Protein AF-A0A1S1QRB3-F1 (afdb_monomer)

Foldseek 3Di:
DVVVLVVCCVPDPPVVVSVCVVCVLVVQCVVCVVCCVPCVVSNVVSVVVVVCVVVLCVQLPVVQQDPFDDDLLGNGAAADDDPVCVVNLQSSRVSQCSVCVVDHSVCSNVVCVVCVVVSVVVPHDHHYDD

Radius of gyration: 19.64 Å; Cα contacts (8 Å, |Δi|>4): 126; chains: 1; bounding box: 37×42×54 Å

Structure (mmCIF, N/CA/C/O backbone):
data_AF-A0A1S1QRB3-F1
#
_entry.id   AF-A0A1S1QRB3-F1
#
loop_
_atom_site.group_PDB
_atom_site.id
_atom_site.type_symbol
_atom_site.label_atom_id
_atom_site.label_alt_id
_atom_site.label_comp_id
_atom_site.label_asym_id
_atom_site.label_entity_id
_atom_site.label_seq_id
_atom_site.pdbx_PDB_ins_code
_atom_site.Cartn_x
_atom_site.Cartn_y
_atom_site.Cartn_z
_atom_site.occupancy
_atom_site.B_iso_or_equiv
_atom_site.auth_seq_id
_atom_site.auth_comp_id
_atom_site.auth_asym_id
_atom_site.auth_atom_id
_atom_site.pdbx_PDB_model_num
ATOM 1 N N . MET A 1 1 ? 10.453 -10.399 3.957 1.00 64.81 1 MET A N 1
ATOM 2 C CA . MET A 1 1 ? 10.239 -10.728 2.530 1.00 64.81 1 MET A CA 1
ATOM 3 C C . MET A 1 1 ? 11.391 -11.522 1.895 1.00 64.81 1 MET A C 1
ATOM 5 O O . MET A 1 1 ? 11.115 -12.640 1.476 1.00 64.81 1 MET A O 1
ATOM 9 N N . PRO A 1 2 ? 12.672 -11.086 1.892 1.00 81.12 2 PRO A N 1
ATOM 10 C CA . PRO A 1 2 ? 13.738 -11.791 1.151 1.00 81.12 2 PRO A CA 1
ATOM 11 C C . PRO A 1 2 ? 13.991 -13.229 1.628 1.00 81.12 2 PRO A C 1
ATOM 13 O O . PRO A 1 2 ? 14.196 -14.133 0.827 1.00 81.12 2 PRO A O 1
ATOM 16 N N . ARG A 1 3 ? 13.903 -13.462 2.946 1.00 86.75 3 ARG A N 1
ATOM 17 C CA . ARG A 1 3 ? 14.053 -14.800 3.546 1.00 86.75 3 ARG A CA 1
ATOM 18 C C . ARG A 1 3 ? 12.962 -15.775 3.100 1.00 86.75 3 ARG A C 1
ATOM 20 O O . ARG A 1 3 ? 13.252 -16.947 2.902 1.00 86.75 3 ARG A O 1
ATOM 27 N N . LEU A 1 4 ? 11.732 -15.285 2.943 1.00 87.69 4 LEU A N 1
ATOM 28 C CA . LEU A 1 4 ? 10.570 -16.088 2.557 1.00 87.69 4 LEU A CA 1
ATOM 29 C C . LEU A 1 4 ? 10.626 -16.434 1.066 1.00 87.69 4 LEU A C 1
ATOM 31 O O . LEU A 1 4 ? 10.419 -17.586 0.700 1.00 87.69 4 LEU A O 1
ATOM 35 N N . TRP A 1 5 ? 11.022 -15.468 0.229 1.00 90.62 5 TRP A N 1
ATOM 36 C CA . TRP A 1 5 ? 11.290 -15.708 -1.190 1.00 90.62 5 TRP A CA 1
ATOM 37 C C . TRP A 1 5 ? 12.436 -16.706 -1.383 1.00 90.62 5 TRP A C 1
ATOM 39 O O . TRP A 1 5 ? 12.285 -17.669 -2.124 1.00 90.62 5 TRP A O 1
ATOM 49 N N . TRP A 1 6 ? 13.551 -16.551 -0.656 1.00 92.38 6 TRP A N 1
ATOM 50 C CA . TRP A 1 6 ? 14.682 -17.484 -0.740 1.00 92.38 6 TRP A CA 1
A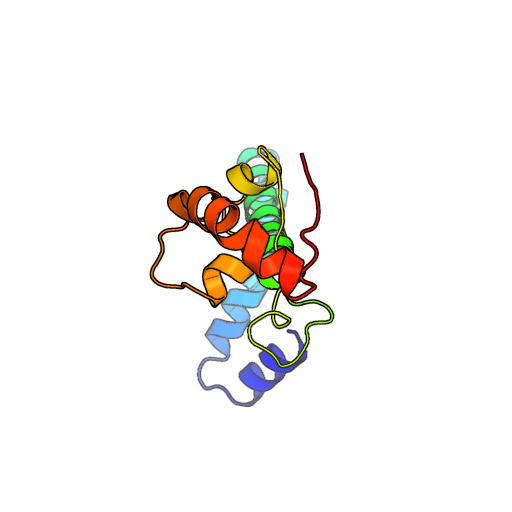TOM 51 C C . TRP A 1 6 ? 14.319 -18.889 -0.264 1.00 92.38 6 TRP A C 1
ATOM 53 O O . TRP A 1 6 ? 14.706 -19.880 -0.882 1.00 92.38 6 TRP A O 1
ATOM 63 N N . TRP A 1 7 ? 13.552 -18.989 0.822 1.00 92.81 7 TRP A N 1
ATOM 64 C CA . TRP A 1 7 ? 13.009 -20.262 1.278 1.00 92.81 7 TRP A CA 1
ATOM 65 C C . TRP A 1 7 ? 12.123 -20.901 0.199 1.00 92.81 7 TRP A C 1
ATOM 67 O O . TRP A 1 7 ? 12.360 -22.054 -0.154 1.00 92.81 7 TRP A O 1
ATOM 77 N N . SER A 1 8 ? 11.193 -20.141 -0.393 1.00 91.62 8 SER A N 1
ATOM 78 C CA . SER A 1 8 ? 10.323 -20.616 -1.479 1.00 91.62 8 SER A CA 1
ATOM 79 C C . SER A 1 8 ? 11.132 -21.056 -2.699 1.00 91.62 8 SER A C 1
ATOM 81 O O . SER A 1 8 ? 10.928 -22.147 -3.213 1.00 91.62 8 SER A O 1
ATOM 83 N N . TYR A 1 9 ? 12.134 -20.280 -3.111 1.00 93.50 9 TYR A N 1
ATOM 84 C CA . TYR A 1 9 ? 13.007 -20.627 -4.230 1.00 93.50 9 TYR A CA 1
ATOM 85 C C . TYR A 1 9 ? 13.771 -21.933 -3.978 1.00 93.50 9 TYR A C 1
ATOM 87 O O . TYR A 1 9 ? 13.873 -22.789 -4.856 1.00 93.50 9 TYR A O 1
ATOM 95 N N . ARG A 1 10 ? 14.271 -22.142 -2.755 1.00 92.81 10 ARG A N 1
ATOM 96 C CA . ARG A 1 10 ? 14.970 -23.383 -2.394 1.00 92.81 10 ARG A CA 1
ATOM 97 C C . ARG A 1 10 ? 14.041 -24.594 -2.354 1.00 92.81 10 ARG A C 1
ATOM 99 O O . ARG A 1 10 ? 14.475 -25.672 -2.752 1.00 92.81 10 ARG A O 1
ATOM 106 N N . GLN A 1 11 ? 12.798 -24.432 -1.909 1.00 90.50 11 GLN A N 1
ATOM 107 C CA . GLN A 1 11 ? 11.860 -25.545 -1.708 1.00 90.50 11 GLN A CA 1
ATOM 108 C C . GLN A 1 11 ? 10.910 -25.797 -2.890 1.00 90.50 11 GLN A C 1
ATOM 110 O O . GLN A 1 11 ? 10.356 -26.885 -3.021 1.00 90.50 11 GLN A O 1
ATOM 115 N N . GLY A 1 12 ? 10.699 -24.799 -3.743 1.00 86.75 12 GLY A N 1
ATOM 116 C CA . GLY A 1 12 ? 9.618 -24.771 -4.720 1.00 86.75 12 GLY A CA 1
ATOM 117 C C . GLY A 1 12 ? 9.930 -25.499 -6.023 1.00 86.75 12 GLY A C 1
ATOM 118 O O . GLY A 1 12 ? 11.083 -25.600 -6.448 1.00 86.75 12 GLY A O 1
ATOM 119 N N . ARG A 1 13 ? 8.862 -25.965 -6.680 1.00 84.69 13 ARG A N 1
ATOM 120 C CA . ARG A 1 13 ? 8.888 -26.507 -8.048 1.00 84.69 13 ARG A CA 1
ATOM 121 C C . ARG A 1 13 ? 8.907 -25.394 -9.107 1.00 84.69 13 ARG A C 1
ATOM 123 O O . ARG A 1 13 ? 9.486 -25.585 -10.169 1.00 84.69 13 ARG A O 1
ATOM 130 N N . ASP A 1 14 ? 8.398 -24.208 -8.773 1.00 90.25 14 ASP A N 1
ATOM 131 C CA . ASP A 1 14 ? 8.208 -23.081 -9.700 1.00 90.25 14 ASP A CA 1
ATOM 132 C C . ASP A 1 14 ? 9.356 -22.060 -9.674 1.00 90.25 14 ASP A C 1
ATOM 134 O O . ASP A 1 14 ? 9.165 -20.850 -9.788 1.00 90.25 14 ASP A O 1
ATOM 138 N N . ARG A 1 15 ? 10.596 -22.538 -9.527 1.00 92.25 15 ARG A N 1
ATOM 139 C CA . ARG A 1 15 ? 11.793 -21.679 -9.422 1.00 92.25 15 ARG A CA 1
ATOM 140 C C . ARG A 1 15 ? 11.956 -20.729 -10.605 1.00 92.25 15 ARG A C 1
ATOM 142 O O . ARG A 1 15 ? 12.371 -19.590 -10.417 1.00 92.25 15 ARG A O 1
ATOM 149 N N . GLY A 1 16 ? 11.622 -21.202 -11.807 1.00 94.00 16 GLY A N 1
ATOM 150 C CA . GLY A 1 16 ? 11.652 -20.387 -13.020 1.00 94.00 16 GLY A CA 1
ATOM 151 C C . GLY A 1 16 ? 10.701 -19.195 -12.926 1.00 94.00 16 GLY A C 1
ATOM 152 O O . GLY A 1 16 ? 11.111 -18.075 -13.207 1.00 94.00 16 GLY A O 1
ATOM 153 N N . TRP A 1 17 ? 9.477 -19.411 -12.440 1.00 94.31 17 TRP A N 1
ATOM 154 C CA . TRP A 1 17 ? 8.497 -18.341 -12.253 1.00 94.31 17 TRP A CA 1
ATOM 155 C C . TRP A 1 17 ? 8.939 -17.322 -11.211 1.00 94.31 17 TRP A C 1
ATOM 157 O O . TRP A 1 17 ? 8.880 -16.128 -11.479 1.00 94.31 17 TRP A O 1
ATOM 167 N N . LEU A 1 18 ? 9.489 -17.775 -10.082 1.00 93.94 18 LEU A N 1
ATOM 168 C CA . LEU A 1 18 ? 10.034 -16.866 -9.068 1.00 93.94 18 LEU A CA 1
ATOM 169 C C . LEU A 1 18 ? 11.149 -15.973 -9.635 1.00 93.94 18 LEU A C 1
ATOM 171 O O . LEU A 1 18 ? 11.214 -14.789 -9.308 1.00 93.94 18 LEU A O 1
ATOM 175 N N . LEU A 1 19 ? 12.020 -16.520 -10.493 1.00 94.88 19 LEU A N 1
ATOM 176 C CA . LEU A 1 19 ? 13.055 -15.736 -11.173 1.00 94.88 19 LEU A CA 1
ATOM 177 C C . LEU A 1 19 ? 12.460 -14.752 -12.180 1.00 94.88 19 LEU A C 1
ATOM 179 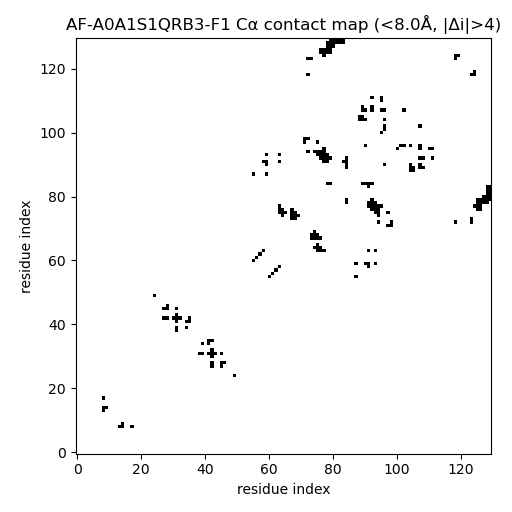O O . LEU A 1 19 ? 12.918 -13.615 -12.235 1.00 94.88 19 LEU A O 1
ATOM 183 N N . VAL A 1 20 ? 11.449 -15.164 -12.950 1.00 95.75 20 VAL A N 1
ATOM 184 C CA . VAL A 1 20 ? 10.746 -14.280 -13.891 1.00 95.75 20 VAL A CA 1
ATOM 185 C C . VAL A 1 20 ? 10.102 -13.112 -13.147 1.00 95.75 20 VAL A C 1
ATOM 187 O O . VAL A 1 20 ?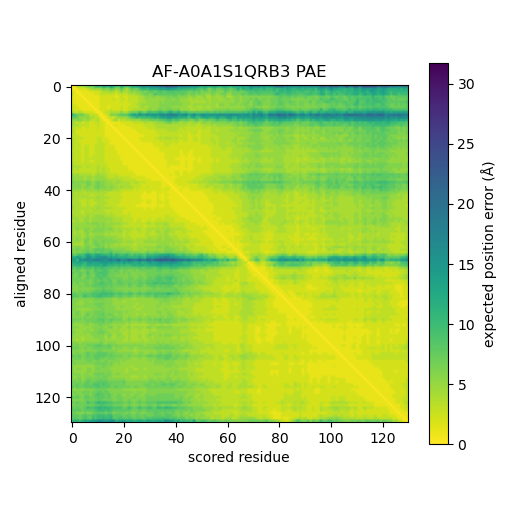 10.312 -11.968 -13.537 1.00 95.75 20 VAL A O 1
ATOM 190 N N . GLU A 1 21 ? 9.395 -13.369 -12.046 1.00 93.44 21 GLU A N 1
ATOM 191 C CA . GLU A 1 21 ? 8.783 -12.327 -11.214 1.00 93.44 21 GLU A CA 1
ATOM 192 C C . GLU A 1 21 ? 9.824 -11.359 -10.637 1.00 93.44 21 GLU A C 1
ATOM 194 O O . GLU A 1 21 ? 9.619 -10.146 -10.655 1.00 93.44 21 GLU A O 1
ATOM 199 N N . ALA A 1 22 ? 10.965 -11.875 -10.165 1.00 92.50 22 ALA A N 1
ATOM 200 C CA . ALA A 1 22 ? 12.046 -11.048 -9.633 1.00 92.50 22 ALA A CA 1
ATOM 201 C C . ALA A 1 22 ? 12.753 -10.221 -10.725 1.00 92.50 22 ALA A C 1
ATOM 203 O O . ALA A 1 22 ? 13.143 -9.078 -10.483 1.00 92.50 22 ALA A O 1
ATOM 204 N N . ALA A 1 23 ? 12.917 -10.783 -11.926 1.00 95.81 23 ALA A N 1
ATOM 205 C CA . ALA A 1 23 ? 13.599 -10.135 -13.042 1.00 95.81 23 ALA A CA 1
ATOM 206 C C . ALA A 1 23 ? 12.711 -9.130 -13.790 1.00 95.81 23 ALA A C 1
ATOM 208 O O . ALA A 1 23 ? 13.225 -8.132 -14.291 1.00 95.81 23 ALA A O 1
ATOM 209 N N . ALA A 1 24 ? 11.397 -9.356 -13.857 1.00 95.19 24 ALA A N 1
ATOM 210 C CA . ALA A 1 24 ? 10.449 -8.530 -14.605 1.00 95.19 24 ALA A CA 1
ATOM 211 C C . ALA A 1 24 ? 10.540 -7.016 -14.310 1.00 95.19 24 ALA A C 1
ATOM 213 O O . ALA A 1 24 ? 10.691 -6.251 -15.266 1.00 95.19 24 ALA A O 1
ATOM 214 N N . PRO A 1 25 ? 10.509 -6.534 -13.049 1.00 94.25 25 PRO A N 1
ATOM 215 C CA . PRO A 1 25 ? 10.604 -5.099 -12.778 1.00 94.25 25 PRO A CA 1
ATOM 216 C C . PRO A 1 25 ? 11.958 -4.514 -13.201 1.00 94.25 25 PRO A C 1
ATOM 218 O O . PRO A 1 25 ? 12.001 -3.399 -13.718 1.00 94.25 25 PRO A O 1
ATOM 221 N N . ILE A 1 26 ? 13.053 -5.270 -13.052 1.00 96.19 26 ILE A N 1
ATOM 222 C CA . ILE A 1 26 ? 14.384 -4.851 -13.513 1.00 96.19 26 ILE A CA 1
ATOM 223 C C . ILE A 1 26 ? 14.384 -4.742 -15.041 1.00 96.19 26 ILE A C 1
ATOM 225 O O . ILE A 1 26 ? 14.768 -3.709 -15.582 1.00 96.19 26 ILE A O 1
ATOM 229 N N . ALA A 1 27 ? 13.889 -5.769 -15.734 1.00 97.19 27 ALA A N 1
ATOM 230 C CA . ALA A 1 27 ? 13.835 -5.815 -17.190 1.00 97.19 27 ALA A CA 1
ATOM 231 C C . ALA A 1 27 ? 12.995 -4.673 -17.780 1.00 97.19 27 ALA A C 1
ATOM 233 O O . ALA A 1 27 ? 13.426 -4.037 -18.739 1.00 97.19 27 ALA A O 1
ATOM 234 N N . VAL A 1 28 ? 11.833 -4.367 -17.193 1.00 96.75 28 VAL A N 1
ATOM 235 C CA . VAL A 1 28 ? 10.967 -3.265 -17.647 1.00 96.75 28 VAL A CA 1
ATOM 236 C C . VAL A 1 28 ? 11.630 -1.904 -17.429 1.00 96.75 28 VAL A C 1
ATOM 238 O O . VAL A 1 28 ? 11.572 -1.056 -18.319 1.00 96.75 28 VAL A O 1
ATOM 241 N N . LEU A 1 29 ? 12.303 -1.687 -16.293 1.00 97.81 29 LEU A N 1
ATOM 242 C CA . LEU A 1 29 ? 13.052 -0.449 -16.051 1.00 97.81 29 LEU A CA 1
ATOM 243 C C . LEU A 1 29 ? 14.221 -0.294 -17.031 1.00 97.81 29 LEU A C 1
ATOM 245 O O . LEU A 1 29 ? 14.404 0.780 -17.602 1.00 97.81 29 LEU A O 1
ATOM 249 N N . THR A 1 30 ? 14.978 -1.367 -17.273 1.00 98.06 30 THR A N 1
ATOM 250 C CA . THR A 1 30 ? 16.059 -1.373 -18.266 1.00 98.06 30 THR A CA 1
ATOM 251 C C . THR A 1 30 ? 15.521 -1.097 -19.667 1.00 98.06 30 THR A C 1
ATOM 253 O O . THR A 1 30 ? 16.056 -0.237 -20.361 1.00 98.06 30 THR A O 1
ATOM 256 N N . ALA A 1 31 ? 14.437 -1.761 -20.075 1.00 97.69 31 ALA A N 1
ATOM 257 C CA . ALA A 1 31 ? 13.800 -1.530 -21.368 1.00 97.69 31 ALA A CA 1
ATOM 258 C C . ALA A 1 31 ? 13.308 -0.082 -21.510 1.00 97.69 31 ALA A C 1
ATOM 260 O O . ALA A 1 31 ? 13.557 0.548 -22.535 1.00 97.69 31 ALA A O 1
ATOM 261 N N . GLY A 1 32 ? 12.680 0.475 -20.470 1.00 97.81 32 GLY A N 1
ATOM 262 C CA . GLY A 1 32 ? 12.254 1.874 -20.436 1.00 97.81 32 GLY A CA 1
ATOM 263 C C . GLY A 1 32 ? 13.419 2.857 -20.576 1.00 97.81 32 GLY A C 1
ATOM 264 O O . GLY A 1 32 ? 13.313 3.825 -21.324 1.00 97.81 32 GLY A O 1
ATOM 265 N N . ALA A 1 33 ? 14.544 2.596 -19.906 1.00 97.94 33 ALA A N 1
ATOM 266 C CA . ALA A 1 33 ? 15.744 3.425 -20.008 1.00 97.94 33 ALA A CA 1
ATOM 267 C C . ALA A 1 33 ? 16.382 3.356 -21.405 1.00 97.94 33 ALA A C 1
ATOM 269 O O . ALA A 1 33 ? 16.726 4.389 -21.976 1.00 97.94 33 ALA A O 1
ATOM 270 N N . LEU A 1 34 ? 16.491 2.157 -21.986 1.00 98.25 34 LEU A N 1
ATOM 271 C CA . LEU A 1 34 ? 17.016 1.968 -23.343 1.00 98.25 34 LEU A CA 1
ATOM 272 C C . LEU A 1 34 ? 16.110 2.606 -24.407 1.00 98.25 34 LEU A C 1
ATOM 274 O O . LEU A 1 34 ? 16.602 3.153 -25.392 1.00 98.25 34 LEU A O 1
ATOM 278 N N . ALA A 1 35 ? 14.793 2.572 -24.200 1.00 97.88 35 ALA A N 1
ATOM 279 C CA . ALA A 1 35 ? 13.809 3.155 -25.106 1.00 97.88 35 ALA A CA 1
ATOM 280 C C . ALA A 1 35 ? 13.604 4.668 -24.912 1.00 97.88 35 ALA A C 1
ATOM 282 O O . ALA A 1 35 ? 12.828 5.266 -25.656 1.00 97.88 35 ALA A O 1
ATOM 283 N N . TRP A 1 36 ? 14.286 5.308 -23.954 1.00 97.62 36 TRP A N 1
ATOM 284 C CA . TRP A 1 36 ? 14.072 6.713 -23.591 1.00 97.62 36 TRP A CA 1
ATOM 285 C C . TRP A 1 36 ? 14.048 7.702 -24.772 1.00 97.62 36 TRP A C 1
ATOM 287 O O . TRP A 1 36 ? 13.145 8.539 -24.800 1.00 97.62 36 TRP A O 1
ATOM 297 N N . PRO A 1 37 ? 14.946 7.623 -25.778 1.00 97.81 37 PRO A N 1
ATOM 298 C CA . PRO A 1 37 ? 14.920 8.557 -26.907 1.00 97.81 37 PRO A CA 1
ATOM 299 C C . PRO A 1 37 ? 13.631 8.496 -27.741 1.00 97.81 37 PRO A C 1
ATOM 301 O O . PRO A 1 37 ? 13.309 9.458 -28.432 1.00 97.81 37 PRO A O 1
ATOM 304 N N . TYR A 1 38 ? 12.900 7.379 -27.675 1.00 97.38 38 TYR A N 1
ATOM 305 C CA . TYR A 1 38 ? 11.746 7.086 -28.528 1.00 97.38 38 TYR A CA 1
ATOM 306 C C . TYR A 1 38 ? 10.426 6.989 -27.752 1.00 97.38 38 TYR A C 1
ATOM 308 O O . TYR A 1 38 ? 9.363 7.224 -28.319 1.00 97.38 38 TYR A O 1
ATOM 316 N N . ALA A 1 39 ? 10.478 6.610 -26.473 1.00 96.38 39 ALA A N 1
ATOM 317 C CA . ALA A 1 39 ? 9.307 6.275 -25.669 1.00 96.38 39 ALA A CA 1
ATOM 318 C C . ALA A 1 39 ? 9.525 6.591 -24.179 1.00 96.38 39 ALA A C 1
ATOM 320 O O . ALA A 1 39 ? 9.480 5.705 -23.323 1.00 96.38 39 ALA A O 1
ATOM 321 N N . GLN A 1 40 ? 9.711 7.870 -23.842 1.00 95.50 40 GLN A N 1
ATOM 322 C CA . GLN A 1 40 ? 9.903 8.334 -22.456 1.00 95.50 40 GLN A CA 1
ATOM 323 C C . GLN A 1 40 ? 8.767 7.870 -21.530 1.00 95.50 40 GLN A C 1
ATOM 325 O O . GLN A 1 40 ? 8.991 7.534 -20.365 1.00 95.50 40 GLN A O 1
ATOM 330 N N . GLY A 1 41 ? 7.544 7.809 -22.073 1.00 96.81 41 GLY A N 1
ATOM 331 C CA . GLY A 1 41 ? 6.350 7.373 -21.354 1.00 96.81 41 GLY A CA 1
ATOM 332 C C . GLY A 1 41 ? 6.465 5.967 -20.762 1.00 96.81 41 GLY A C 1
ATOM 333 O O . GLY A 1 41 ? 5.900 5.730 -19.698 1.00 96.81 41 GLY A O 1
ATOM 334 N N . LEU A 1 42 ? 7.238 5.060 -21.376 1.00 96.06 42 LEU A N 1
ATOM 335 C CA . LEU A 1 42 ? 7.421 3.699 -20.865 1.00 96.06 42 LEU A CA 1
ATOM 336 C C . LEU A 1 42 ? 8.144 3.700 -19.514 1.00 96.06 42 LEU A C 1
ATOM 338 O O . LEU A 1 42 ? 7.672 3.073 -18.567 1.00 96.06 42 LEU A O 1
ATOM 342 N N . LEU A 1 43 ? 9.260 4.429 -19.408 1.00 97.81 43 LEU A N 1
ATOM 343 C CA . LEU A 1 43 ? 10.017 4.511 -18.158 1.00 97.81 43 LEU A CA 1
ATOM 344 C C . LEU A 1 43 ? 9.218 5.240 -17.075 1.00 97.81 43 LEU A C 1
ATOM 346 O O . LEU A 1 43 ? 9.159 4.771 -15.941 1.00 97.81 43 LEU A O 1
ATOM 350 N N . VAL A 1 44 ? 8.571 6.356 -17.428 1.00 97.75 44 VAL A N 1
ATOM 351 C CA . VAL A 1 44 ? 7.739 7.125 -16.489 1.00 97.75 44 VAL A CA 1
ATOM 352 C C . VAL A 1 44 ? 6.601 6.259 -15.946 1.00 97.75 44 VAL A C 1
ATOM 354 O O . VAL A 1 44 ? 6.409 6.182 -14.734 1.00 97.75 44 VAL A O 1
ATOM 357 N N . TYR A 1 45 ? 5.891 5.547 -16.822 1.00 96.94 45 TYR A N 1
ATOM 358 C CA . TYR A 1 45 ? 4.829 4.626 -16.426 1.00 96.94 45 TYR A CA 1
ATOM 359 C C . TYR A 1 45 ? 5.349 3.490 -15.539 1.00 96.94 45 TYR A C 1
ATOM 361 O O . TYR A 1 45 ? 4.783 3.245 -14.475 1.00 96.94 45 TYR A O 1
ATOM 369 N N . ALA A 1 46 ? 6.456 2.843 -15.919 1.00 96.81 46 ALA A N 1
ATOM 370 C CA . ALA A 1 46 ? 7.055 1.766 -15.135 1.00 96.81 46 ALA A CA 1
ATOM 371 C C . ALA A 1 46 ? 7.439 2.220 -13.719 1.00 96.81 46 ALA A C 1
ATOM 373 O O . ALA A 1 46 ? 7.115 1.543 -12.742 1.00 96.81 46 ALA A O 1
ATOM 374 N N . VAL A 1 47 ? 8.074 3.390 -13.595 1.00 97.19 47 VAL A N 1
ATOM 375 C CA . VAL A 1 47 ? 8.433 3.974 -12.296 1.00 97.19 47 VAL A CA 1
ATOM 376 C C . VAL A 1 47 ? 7.183 4.252 -11.462 1.00 97.19 47 VAL A C 1
ATOM 378 O O . VAL A 1 47 ? 7.157 3.885 -10.288 1.00 97.19 47 VAL A O 1
ATOM 381 N N . MET A 1 48 ? 6.133 4.838 -12.048 1.00 97.06 48 MET A N 1
ATOM 382 C CA . MET A 1 48 ? 4.878 5.102 -11.331 1.00 97.06 48 MET A CA 1
ATOM 383 C C . MET A 1 48 ? 4.204 3.816 -10.842 1.00 97.06 48 MET A C 1
ATOM 385 O O . MET A 1 48 ? 3.789 3.753 -9.685 1.00 97.06 48 MET A O 1
ATOM 389 N N . VAL A 1 49 ? 4.122 2.783 -11.686 1.00 95.62 49 VAL A N 1
ATOM 390 C CA . VAL A 1 49 ? 3.522 1.490 -11.321 1.00 95.62 49 VAL A CA 1
ATOM 391 C C . VAL A 1 49 ? 4.306 0.825 -10.196 1.00 95.62 49 VAL A C 1
ATOM 393 O O . VAL A 1 49 ? 3.705 0.383 -9.216 1.00 95.62 49 VAL A O 1
ATOM 396 N N . ILE A 1 50 ? 5.637 0.781 -10.294 1.00 94.31 50 ILE A N 1
ATOM 397 C CA . ILE A 1 50 ? 6.485 0.186 -9.255 1.00 94.31 50 ILE A CA 1
ATOM 398 C C . ILE A 1 50 ? 6.342 0.978 -7.955 1.00 94.31 50 ILE A C 1
ATOM 400 O O . ILE A 1 50 ? 6.070 0.383 -6.914 1.00 94.31 50 ILE A O 1
ATOM 404 N N . ALA A 1 51 ? 6.450 2.307 -8.002 1.00 95.19 51 ALA A N 1
ATOM 405 C CA . ALA A 1 51 ? 6.290 3.147 -6.821 1.00 95.19 51 ALA A CA 1
ATOM 406 C C . ALA A 1 51 ? 4.922 2.926 -6.156 1.00 95.19 51 ALA A C 1
ATOM 408 O O . ALA A 1 51 ? 4.866 2.636 -4.963 1.00 95.19 51 ALA A O 1
ATOM 409 N N . GLY A 1 52 ? 3.828 2.968 -6.922 1.00 91.88 52 GLY A N 1
ATOM 410 C CA . GLY A 1 52 ? 2.478 2.715 -6.411 1.00 91.88 5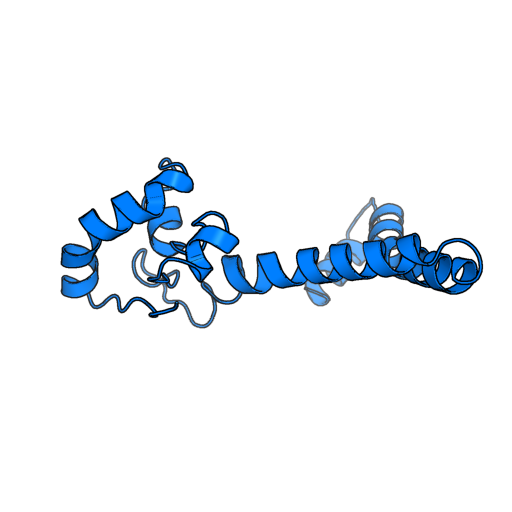2 GLY A CA 1
ATOM 411 C C . GLY A 1 52 ? 2.319 1.323 -5.791 1.00 91.88 52 GLY A C 1
ATOM 412 O O . GLY A 1 52 ? 1.738 1.194 -4.712 1.00 91.88 52 GLY A O 1
ATOM 413 N N . SER A 1 53 ? 2.912 0.301 -6.419 1.00 91.56 53 SER A N 1
ATOM 414 C CA . SER A 1 53 ? 2.869 -1.094 -5.952 1.00 91.56 53 SER A CA 1
ATOM 415 C C . SER A 1 53 ? 3.578 -1.310 -4.615 1.00 91.56 53 SER A C 1
ATOM 417 O O . SER A 1 53 ? 3.253 -2.259 -3.910 1.00 91.56 53 SER A O 1
ATOM 419 N N . TRP A 1 54 ? 4.520 -0.440 -4.242 1.00 92.19 54 TRP A N 1
ATOM 420 C CA . TRP A 1 54 ? 5.176 -0.472 -2.932 1.00 92.19 54 TRP A CA 1
ATOM 421 C C . TRP A 1 54 ? 4.521 0.468 -1.921 1.00 92.19 54 TRP A C 1
ATOM 423 O O . TRP A 1 54 ? 4.356 0.096 -0.760 1.00 92.19 54 TRP A O 1
ATOM 433 N N . VAL A 1 55 ? 4.119 1.667 -2.351 1.00 91.81 55 VAL A N 1
ATOM 434 C CA . VAL A 1 55 ? 3.498 2.679 -1.483 1.00 91.81 55 VAL A CA 1
ATOM 435 C C . VAL A 1 55 ? 2.200 2.155 -0.875 1.00 91.81 55 VAL A C 1
ATOM 437 O O . VAL A 1 55 ? 1.994 2.297 0.328 1.00 91.81 55 VAL A O 1
ATOM 440 N N . TYR A 1 56 ? 1.345 1.516 -1.677 1.00 90.50 56 TYR A N 1
ATOM 441 C CA . TYR A 1 56 ? 0.054 1.026 -1.202 1.00 90.50 56 TYR A CA 1
ATOM 442 C C . TYR A 1 56 ? 0.185 -0.018 -0.076 1.00 90.50 56 TYR A C 1
ATOM 444 O O . TYR A 1 56 ? -0.252 0.279 1.035 1.00 90.50 56 TYR A O 1
ATOM 452 N N . PRO A 1 57 ? 0.840 -1.185 -0.266 1.00 90.75 57 PRO A N 1
ATOM 453 C CA . PRO A 1 57 ? 0.968 -2.183 0.798 1.00 90.75 57 PRO A CA 1
ATOM 454 C C . PRO A 1 57 ? 1.809 -1.697 1.981 1.00 90.75 57 PRO A C 1
ATOM 456 O O . PRO A 1 57 ? 1.583 -2.131 3.110 1.00 90.75 57 PRO A O 1
ATOM 459 N N . LEU A 1 58 ? 2.760 -0.782 1.771 1.00 90.88 58 LEU A N 1
ATOM 460 C CA . LEU A 1 58 ? 3.487 -0.177 2.883 1.00 90.88 58 LEU A CA 1
ATOM 461 C C . LEU A 1 58 ? 2.534 0.588 3.813 1.00 90.88 58 LEU A C 1
ATOM 463 O O . LEU A 1 58 ? 2.594 0.412 5.029 1.00 90.88 58 LEU A O 1
ATOM 467 N N . LEU A 1 59 ? 1.658 1.419 3.246 1.00 89.44 59 LEU A N 1
ATOM 468 C CA . LEU A 1 59 ? 0.819 2.341 4.010 1.00 89.44 59 LEU A CA 1
ATOM 469 C C . LEU A 1 59 ? -0.502 1.731 4.491 1.00 89.44 59 LEU A C 1
ATOM 471 O O . LEU A 1 59 ? -0.979 2.124 5.552 1.00 89.44 59 LEU A O 1
ATOM 475 N N . THR A 1 60 ? -1.084 0.782 3.755 1.00 89.88 60 THR A N 1
ATOM 476 C CA . THR A 1 60 ? -2.375 0.160 4.112 1.00 89.88 60 THR A CA 1
ATOM 477 C C . THR A 1 60 ? -2.236 -1.211 4.763 1.00 89.88 60 THR A C 1
ATOM 479 O O . THR A 1 60 ? -3.187 -1.677 5.376 1.00 89.88 60 THR A O 1
ATOM 482 N N . VAL A 1 61 ? -1.062 -1.852 4.691 1.00 88.94 61 VAL A N 1
ATOM 483 C CA . VAL A 1 61 ? -0.845 -3.183 5.283 1.00 88.94 61 VAL A CA 1
ATOM 484 C C . VAL A 1 61 ? 0.276 -3.153 6.315 1.00 88.94 61 VAL A C 1
ATOM 486 O O . VAL A 1 61 ? 0.017 -3.352 7.497 1.00 88.94 61 VAL A O 1
ATOM 489 N N . TYR A 1 62 ? 1.520 -2.876 5.917 1.00 89.75 62 TY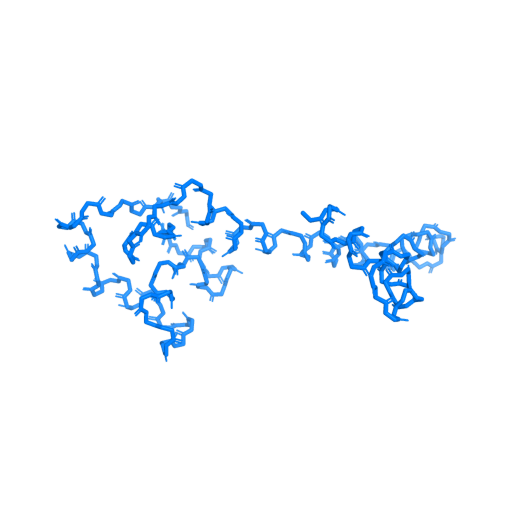R A N 1
ATOM 490 C CA . TYR A 1 62 ? 2.654 -2.986 6.841 1.00 89.75 62 TYR A CA 1
ATOM 491 C C . TYR A 1 62 ? 2.566 -1.990 8.003 1.00 89.75 62 TYR A C 1
ATOM 493 O O . TYR A 1 62 ? 2.658 -2.391 9.159 1.00 89.75 62 TYR A O 1
ATOM 501 N N . LEU A 1 63 ? 2.376 -0.700 7.715 1.00 89.12 63 LEU A N 1
ATOM 502 C CA . LEU A 1 63 ? 2.401 0.344 8.739 1.00 89.12 63 LEU A CA 1
ATOM 503 C C . LEU A 1 63 ? 1.258 0.216 9.770 1.00 89.12 63 LEU A C 1
ATOM 505 O O . LEU A 1 63 ? 1.532 0.360 10.964 1.00 89.12 63 LEU A O 1
ATOM 509 N N . PRO A 1 64 ? 0.006 -0.109 9.382 1.00 89.81 64 PRO A N 1
ATOM 510 C CA . PRO A 1 64 ? -1.059 -0.393 10.345 1.00 89.81 64 PRO A CA 1
ATOM 511 C C . PRO A 1 64 ? -0.781 -1.599 11.248 1.00 89.81 64 PRO A C 1
ATOM 513 O O . PRO A 1 64 ? -1.275 -1.620 12.374 1.00 89.81 64 PRO A O 1
ATOM 516 N N . HIS A 1 65 ? 0.010 -2.563 10.766 1.00 89.06 65 HIS A N 1
ATOM 517 C CA . HIS A 1 65 ? 0.483 -3.745 11.489 1.00 89.06 65 HIS A CA 1
ATOM 518 C C . HIS A 1 65 ? 1.935 -3.590 11.986 1.00 89.06 65 HIS A C 1
ATOM 520 O O . HIS A 1 65 ? 2.642 -4.581 12.160 1.00 89.06 65 HIS A O 1
ATOM 526 N N . HIS A 1 66 ? 2.438 -2.375 12.198 1.00 83.50 66 HIS A N 1
ATOM 527 C CA . HIS A 1 66 ? 3.726 -2.196 12.867 1.00 83.50 66 HIS A CA 1
ATOM 528 C C . HIS A 1 66 ? 3.500 -2.050 14.378 1.00 83.50 66 HIS A C 1
ATOM 530 O O . HIS A 1 66 ? 2.691 -1.221 14.811 1.00 83.50 66 HIS A O 1
ATOM 536 N N . ASP A 1 67 ? 4.194 -2.868 15.171 1.00 76.75 67 ASP A N 1
ATOM 537 C CA . ASP A 1 67 ? 4.098 -2.914 16.640 1.00 76.75 67 ASP A CA 1
ATOM 538 C C . ASP A 1 67 ? 2.670 -3.167 17.169 1.00 76.75 67 ASP A C 1
ATOM 540 O O . ASP A 1 67 ? 2.187 -2.453 18.049 1.00 76.75 67 ASP A O 1
ATOM 544 N N . TYR A 1 68 ? 1.956 -4.138 16.591 1.00 79.62 68 TYR A N 1
ATOM 545 C CA . TYR A 1 68 ? 0.597 -4.488 17.020 1.00 79.62 68 TYR A CA 1
ATOM 546 C C . TYR A 1 68 ? 0.574 -5.469 18.196 1.00 79.62 68 TYR A C 1
ATOM 548 O O . TYR A 1 68 ? 1.530 -6.207 18.427 1.00 79.62 68 TYR A O 1
ATOM 556 N N . GLY A 1 69 ? -0.539 -5.461 18.933 1.00 83.75 69 GLY A N 1
ATOM 557 C CA . GLY A 1 69 ? -0.809 -6.380 20.040 1.00 83.75 69 GLY A CA 1
ATOM 558 C C . GLY A 1 69 ? -1.667 -7.581 19.635 1.00 83.75 69 GLY A C 1
ATOM 559 O O . GLY A 1 69 ? -2.151 -7.678 18.509 1.00 83.75 69 GLY A O 1
ATOM 560 N N . ASP A 1 70 ? -1.896 -8.488 20.584 1.00 87.19 70 ASP A N 1
ATOM 561 C CA . ASP A 1 70 ? -2.536 -9.787 20.325 1.00 87.19 70 ASP A CA 1
ATOM 562 C C . ASP A 1 70 ? -4.071 -9.777 20.434 1.00 87.19 70 ASP A C 1
ATOM 564 O O . ASP A 1 70 ? -4.714 -10.821 20.320 1.00 87.19 70 ASP A O 1
ATOM 568 N N . THR A 1 71 ? -4.692 -8.616 20.668 1.00 91.31 71 THR A N 1
ATOM 569 C CA . THR A 1 71 ? -6.155 -8.511 20.814 1.00 91.31 71 THR A CA 1
ATOM 570 C C . THR A 1 71 ? -6.808 -7.928 19.561 1.00 91.31 71 THR A C 1
ATOM 572 O O . THR A 1 71 ? -6.187 -7.105 18.887 1.00 91.31 71 THR A O 1
ATOM 575 N N . PRO A 1 72 ? -8.090 -8.233 19.280 1.00 92.00 72 PRO A N 1
ATOM 576 C CA . PRO A 1 72 ? -8.791 -7.682 18.115 1.00 92.00 72 PRO A CA 1
ATOM 577 C C . PRO A 1 72 ? -8.739 -6.149 18.003 1.00 92.00 72 PRO A C 1
ATOM 579 O O . PRO A 1 72 ? -8.747 -5.613 16.903 1.00 92.00 72 PRO A O 1
ATOM 582 N N . LEU A 1 73 ? -8.652 -5.429 19.131 1.00 93.31 73 LEU A N 1
ATOM 583 C CA . LEU A 1 73 ? -8.568 -3.960 19.163 1.00 93.31 73 LEU A CA 1
ATOM 584 C C . LEU A 1 73 ? -7.146 -3.401 19.013 1.00 93.31 73 LEU A C 1
ATOM 586 O O . LEU A 1 73 ? -6.984 -2.195 18.842 1.00 93.31 73 LEU A O 1
ATOM 590 N N . THR A 1 74 ? -6.121 -4.249 19.104 1.00 89.94 74 THR A N 1
ATOM 591 C CA . THR A 1 74 ? -4.704 -3.846 19.084 1.00 89.94 74 THR A CA 1
ATOM 592 C C . THR A 1 74 ? -3.912 -4.445 17.926 1.00 89.94 74 THR A C 1
ATOM 594 O O . THR A 1 74 ? -2.792 -4.001 17.689 1.00 89.94 74 THR A O 1
ATOM 597 N N . GLN A 1 75 ? -4.496 -5.386 17.175 1.00 90.19 75 GLN A N 1
ATOM 598 C CA . GLN A 1 75 ? -3.895 -6.046 16.008 1.00 90.19 75 GLN A CA 1
ATOM 599 C C . GLN A 1 75 ? -3.560 -5.095 14.852 1.00 90.19 75 GLN A C 1
ATOM 601 O O . GLN A 1 75 ? -2.714 -5.406 14.008 1.00 90.19 75 GLN A O 1
ATOM 606 N N . THR A 1 76 ? -4.216 -3.936 14.807 1.00 93.12 76 THR A N 1
ATOM 607 C CA . THR A 1 76 ? -4.022 -2.921 13.770 1.00 93.12 76 THR A CA 1
ATOM 608 C C . THR A 1 76 ? -4.322 -1.524 14.269 1.00 93.12 76 THR A C 1
ATOM 610 O O . THR A 1 76 ? -5.139 -1.330 15.169 1.00 93.12 76 THR A O 1
ATOM 613 N N . ARG A 1 77 ? -3.739 -0.532 13.601 1.00 91.94 77 ARG A N 1
ATOM 614 C CA . ARG A 1 77 ? -4.080 0.882 13.782 1.00 91.94 77 ARG A CA 1
ATOM 615 C C . ARG A 1 77 ? -5.186 1.317 12.823 1.00 91.94 77 ARG A C 1
ATOM 617 O O . ARG A 1 77 ? -5.427 0.692 11.796 1.00 91.94 77 ARG A O 1
ATOM 624 N N . THR A 1 78 ? -5.821 2.436 13.149 1.00 94.25 78 THR A N 1
ATOM 625 C CA . THR A 1 78 ? -6.785 3.104 12.272 1.00 94.25 78 THR A CA 1
ATOM 626 C C . THR A 1 78 ? -6.457 4.582 12.135 1.00 94.25 78 THR A C 1
ATOM 628 O O . THR A 1 78 ? -5.964 5.217 13.076 1.00 94.25 78 THR A O 1
ATOM 631 N N . LEU A 1 79 ? -6.701 5.121 10.944 1.00 94.62 79 LEU A N 1
ATOM 632 C CA . LEU A 1 79 ? -6.493 6.524 10.618 1.00 94.62 79 LEU A CA 1
ATOM 633 C C . LEU A 1 79 ? -7.830 7.276 10.587 1.00 94.62 79 LEU A C 1
ATOM 635 O O . LEU A 1 79 ? -8.899 6.716 10.343 1.00 94.62 79 LEU A O 1
ATOM 639 N N . ARG A 1 80 ? -7.779 8.576 10.879 1.00 94.56 80 ARG A N 1
ATOM 640 C CA . ARG A 1 80 ? -8.924 9.494 10.826 1.00 94.56 80 ARG A CA 1
ATOM 641 C C . ARG A 1 80 ? -8.539 10.722 10.024 1.00 94.56 80 ARG A C 1
ATOM 643 O O . ARG A 1 80 ? -7.594 11.406 10.395 1.00 94.56 80 ARG A O 1
ATOM 650 N N . GLY A 1 81 ? -9.293 11.023 8.977 1.00 92.25 81 GLY A N 1
ATOM 651 C CA . GLY A 1 81 ? -9.097 12.183 8.110 1.00 92.25 81 GLY A CA 1
ATOM 652 C C . GLY A 1 81 ? -10.084 12.135 6.953 1.00 92.25 81 GLY A C 1
ATOM 653 O O . GLY A 1 81 ? -10.995 11.307 6.967 1.00 92.25 81 GLY A O 1
ATOM 654 N N . ARG A 1 82 ? -9.923 13.013 5.962 1.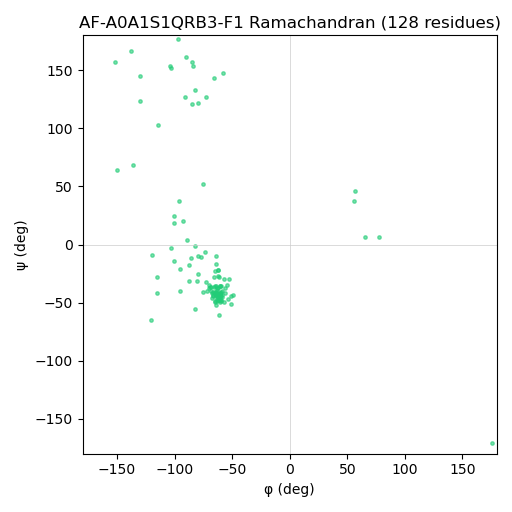00 91.56 82 ARG A N 1
ATOM 655 C CA . ARG A 1 82 ? -10.767 12.998 4.757 1.00 91.56 82 ARG A CA 1
ATOM 656 C C . ARG A 1 82 ? -9.962 12.683 3.510 1.00 91.56 82 ARG A C 1
ATOM 658 O O . ARG A 1 82 ? -10.440 11.937 2.667 1.00 91.56 82 ARG A O 1
ATOM 665 N N . ILE A 1 83 ? -8.770 13.256 3.384 1.00 94.69 83 ILE A N 1
ATOM 666 C CA . ILE A 1 83 ? -7.986 13.182 2.151 1.00 94.69 83 ILE A CA 1
ATOM 667 C C . ILE A 1 83 ? -7.217 11.868 2.101 1.00 94.69 83 ILE A C 1
ATOM 669 O O . ILE A 1 83 ? -7.380 11.100 1.157 1.00 94.69 83 ILE A O 1
ATOM 673 N N . ILE A 1 84 ? -6.407 11.584 3.124 1.00 93.44 84 ILE A N 1
ATOM 674 C CA . ILE A 1 84 ? -5.571 10.382 3.150 1.00 93.44 84 ILE A CA 1
ATOM 675 C C . ILE A 1 84 ? -6.432 9.112 3.084 1.00 93.44 84 ILE A C 1
ATOM 677 O O . ILE A 1 84 ? -6.165 8.284 2.215 1.00 93.44 84 ILE A O 1
ATOM 681 N N . PRO A 1 85 ? -7.493 8.940 3.898 1.00 93.56 85 PRO A N 1
ATOM 682 C CA . PRO A 1 85 ? -8.356 7.773 3.756 1.00 93.56 85 PRO A CA 1
ATOM 683 C C . PRO A 1 85 ? -9.000 7.631 2.377 1.00 93.56 85 PRO A C 1
ATOM 685 O O . PRO A 1 85 ? -8.928 6.542 1.813 1.00 93.56 85 PRO A O 1
ATOM 688 N N . ALA A 1 86 ? -9.506 8.712 1.779 1.00 93.62 86 ALA A N 1
ATOM 689 C CA . ALA A 1 86 ? -10.120 8.649 0.454 1.00 93.62 86 ALA A CA 1
ATOM 690 C C . ALA A 1 86 ? -9.125 8.234 -0.644 1.00 93.62 86 ALA A C 1
ATOM 692 O O . ALA A 1 86 ? -9.453 7.403 -1.491 1.00 93.62 86 ALA A O 1
ATOM 693 N N . VAL A 1 87 ? -7.889 8.754 -0.609 1.00 93.06 87 VAL A N 1
ATOM 694 C CA . VAL A 1 87 ? -6.820 8.378 -1.558 1.00 93.06 87 VAL A CA 1
ATOM 695 C C . VAL A 1 87 ? -6.497 6.884 -1.474 1.00 93.06 87 VAL A C 1
ATOM 697 O O . VAL A 1 87 ? -6.240 6.248 -2.494 1.00 93.06 87 VAL A O 1
ATOM 700 N N . PHE A 1 88 ? -6.562 6.303 -0.276 1.00 93.12 88 PHE A N 1
ATOM 701 C CA . PHE A 1 88 ? -6.352 4.871 -0.051 1.00 93.12 88 PHE A CA 1
ATOM 702 C C . PHE A 1 88 ? -7.647 4.051 -0.085 1.00 93.12 88 PHE A C 1
ATOM 704 O O . PHE A 1 88 ? -7.668 2.924 0.409 1.00 93.12 88 PHE A O 1
ATOM 711 N N . LEU A 1 89 ? -8.713 4.578 -0.698 1.00 93.62 89 LEU A N 1
ATOM 712 C CA . LEU A 1 89 ? -9.996 3.888 -0.864 1.00 93.62 89 LEU A CA 1
ATOM 713 C C . LEU A 1 89 ? -10.586 3.407 0.468 1.00 93.62 89 LEU A C 1
ATOM 715 O O . LEU A 1 89 ? -11.159 2.320 0.546 1.00 93.62 89 LEU A O 1
ATOM 719 N N . GLU A 1 90 ? -10.408 4.218 1.510 1.00 94.69 90 GLU A N 1
ATOM 720 C CA . GLU A 1 90 ? -10.881 4.002 2.878 1.00 94.69 90 GLU A CA 1
ATOM 721 C C . GLU A 1 90 ? -10.240 2.791 3.588 1.00 94.69 90 GLU A C 1
ATOM 723 O O . GLU A 1 90 ? -10.592 2.473 4.720 1.00 94.69 90 GLU A O 1
ATOM 728 N N . LEU A 1 91 ? -9.244 2.129 2.991 1.00 93.25 91 LEU A N 1
ATOM 729 C CA . LEU A 1 91 ? -8.578 0.971 3.606 1.00 93.25 91 LEU A CA 1
ATOM 730 C C . LEU A 1 91 ? -7.637 1.341 4.762 1.00 93.25 91 LEU A C 1
ATOM 732 O O . LEU A 1 91 ? -7.153 0.473 5.477 1.00 93.25 91 LEU A O 1
ATOM 736 N N . THR A 1 92 ? -7.412 2.632 5.006 1.00 94.00 92 THR A N 1
ATOM 737 C CA . THR A 1 92 ? -6.693 3.114 6.194 1.00 94.00 92 THR A CA 1
ATOM 738 C C . THR A 1 92 ? -7.543 3.088 7.470 1.00 94.00 92 THR A C 1
ATOM 740 O O . THR A 1 92 ? -6.990 3.188 8.571 1.00 94.00 92 THR A O 1
ATOM 743 N N . TYR A 1 93 ? -8.858 2.866 7.354 1.00 95.56 93 TYR A N 1
ATOM 744 C CA . TYR A 1 93 ? -9.730 2.401 8.441 1.00 95.56 93 TYR A CA 1
ATOM 745 C C . TYR A 1 93 ? -9.499 0.901 8.705 1.00 95.56 93 TYR A C 1
ATOM 747 O O . TYR A 1 93 ? -10.410 0.073 8.658 1.00 95.56 93 TYR A O 1
ATOM 755 N N . HIS A 1 94 ? -8.228 0.538 8.895 1.00 95.56 94 HIS A N 1
ATOM 756 C CA . HIS A 1 94 ? -7.763 -0.846 8.824 1.00 95.56 94 HIS A CA 1
ATOM 757 C C . HIS A 1 94 ? -8.263 -1.674 10.009 1.00 95.56 94 HIS A C 1
ATOM 759 O O . HIS A 1 94 ? -8.690 -2.811 9.835 1.00 95.56 94 HIS A O 1
ATOM 765 N N . LEU A 1 95 ? -8.317 -1.078 11.204 1.00 95.56 95 LEU A N 1
ATOM 766 C CA . LEU A 1 95 ? -8.922 -1.725 12.371 1.00 95.56 95 LEU A CA 1
ATOM 767 C C . LEU A 1 95 ? -10.398 -2.040 12.154 1.00 95.56 95 LEU A C 1
ATOM 769 O O . LEU A 1 95 ? -10.854 -3.131 12.478 1.00 95.56 95 LEU A O 1
ATO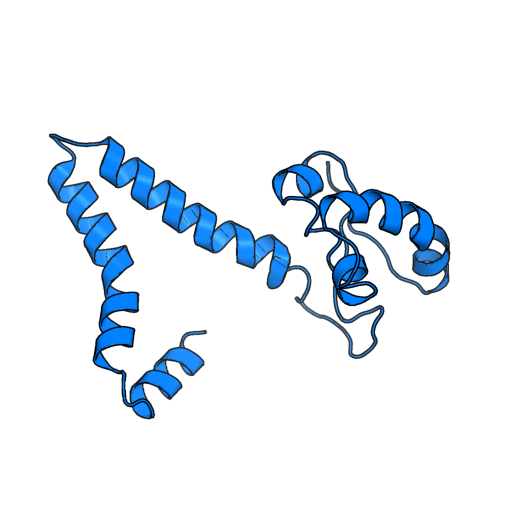M 773 N N . GLU A 1 96 ? -11.150 -1.106 11.588 1.00 97.12 96 GLU A N 1
ATOM 774 C CA . GLU A 1 96 ? -12.557 -1.314 11.277 1.00 97.12 96 GLU A CA 1
ATOM 775 C C . GLU A 1 96 ? -12.739 -2.432 10.249 1.00 97.12 96 GLU A C 1
ATOM 777 O O . GLU A 1 96 ? -13.647 -3.247 10.402 1.00 97.12 96 GLU A O 1
ATOM 782 N N . HIS A 1 97 ? -11.850 -2.510 9.254 1.00 96.19 97 HIS A N 1
ATOM 783 C CA . HIS A 1 97 ? -11.832 -3.598 8.281 1.00 96.19 97 HIS A CA 1
ATOM 784 C C . HIS A 1 97 ? -11.584 -4.966 8.937 1.00 96.19 97 HIS A C 1
ATOM 786 O O . HIS A 1 97 ? -12.288 -5.921 8.620 1.00 96.19 97 HIS A O 1
ATOM 792 N N . HIS A 1 98 ? -10.651 -5.067 9.889 1.00 95.12 98 HIS A N 1
ATOM 793 C CA . HIS A 1 98 ? -10.412 -6.317 10.626 1.00 95.12 98 HIS A CA 1
ATOM 794 C C . HIS A 1 98 ? -11.572 -6.695 11.552 1.00 95.12 98 HIS A C 1
ATOM 796 O O . HIS A 1 98 ? -11.941 -7.866 11.625 1.00 95.12 98 HIS A O 1
ATOM 802 N N . LEU A 1 99 ? -12.182 -5.721 12.233 1.00 96.19 99 LEU A N 1
ATOM 803 C CA . LEU A 1 99 ? -13.316 -5.968 13.131 1.00 96.19 99 LEU A CA 1
ATOM 804 C C . LEU A 1 99 ? -14.597 -6.348 12.372 1.00 96.19 99 LEU A C 1
ATOM 806 O O . LEU A 1 99 ? -15.389 -7.150 12.864 1.00 96.19 99 LEU A O 1
ATOM 810 N N . TYR A 1 100 ? -14.808 -5.775 11.185 1.00 97.25 100 TYR A N 1
ATOM 811 C CA . TYR A 1 100 ? -16.015 -5.962 10.380 1.00 97.25 100 TYR A CA 1
ATOM 812 C C . TYR A 1 100 ? -15.670 -6.177 8.895 1.00 97.25 100 TYR A C 1
ATOM 814 O O . TYR A 1 100 ? -16.024 -5.348 8.051 1.00 97.25 100 TYR A O 1
ATOM 822 N N . PRO A 1 101 ? -15.052 -7.315 8.527 1.00 96.06 101 PRO A N 1
ATOM 823 C CA . PRO A 1 101 ? -14.560 -7.560 7.164 1.00 96.06 101 PRO A CA 1
ATOM 824 C C . PRO A 1 101 ? -15.667 -7.619 6.102 1.00 96.06 101 PRO A C 1
ATOM 826 O O . PRO A 1 101 ? -15.394 -7.493 4.913 1.00 96.06 101 PRO A O 1
ATOM 829 N N . GLN A 1 102 ? -16.922 -7.795 6.524 1.00 97.94 102 GLN A N 1
ATOM 830 C CA . GLN A 1 102 ? -18.092 -7.809 5.643 1.00 97.94 102 GLN A CA 1
ATOM 831 C C . GLN A 1 102 ? -18.562 -6.404 5.234 1.00 97.94 102 GLN A C 1
ATOM 833 O O . GLN A 1 102 ? -19.433 -6.277 4.376 1.00 97.94 102 GLN A O 1
ATOM 838 N N . VAL A 1 103 ? -18.030 -5.341 5.850 1.00 97.88 103 VAL A N 1
ATOM 839 C CA . VAL A 1 103 ? -18.391 -3.960 5.515 1.00 97.88 103 VAL A CA 1
ATOM 840 C C . VAL A 1 103 ? -17.536 -3.487 4.334 1.00 97.88 103 VAL A C 1
ATOM 842 O O . VAL A 1 103 ? -16.309 -3.462 4.446 1.00 97.88 103 VAL A O 1
ATOM 845 N N . PRO A 1 104 ? -18.149 -3.080 3.204 1.00 96.62 104 PRO A N 1
ATOM 846 C CA . PRO A 1 104 ? -17.412 -2.555 2.058 1.00 96.62 104 PRO A CA 1
ATOM 847 C C . PRO A 1 104 ? -16.570 -1.329 2.422 1.00 96.62 104 PRO A C 1
ATOM 849 O O . PRO A 1 104 ? -16.996 -0.503 3.232 1.00 96.62 104 PRO A O 1
ATOM 852 N N . SER A 1 105 ? -15.416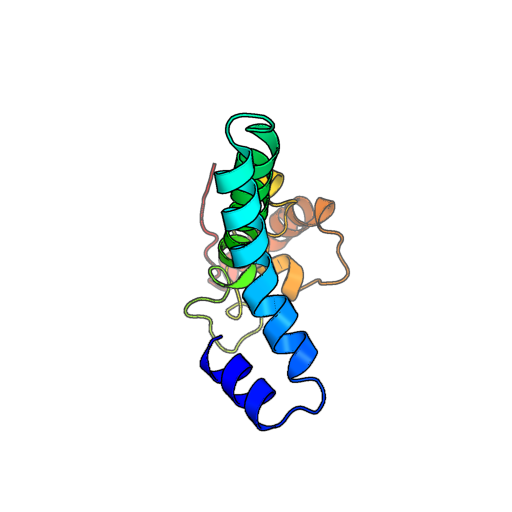 -1.158 1.768 1.00 94.06 105 SER A N 1
ATOM 853 C CA . SER A 1 105 ? -14.450 -0.110 2.131 1.00 94.06 105 SER A CA 1
ATOM 854 C C . SER A 1 105 ? -15.052 1.301 2.126 1.00 94.06 105 SER A C 1
ATOM 856 O O . SER A 1 105 ? -14.885 2.052 3.080 1.00 94.06 105 SER A O 1
ATOM 858 N N . HIS A 1 106 ? -15.881 1.627 1.131 1.00 94.69 106 HIS A N 1
ATOM 859 C CA . HIS A 1 106 ? -16.574 2.918 1.020 1.00 94.69 106 HIS A CA 1
ATOM 860 C C . HIS A 1 106 ? -17.580 3.212 2.156 1.00 94.69 106 HIS A C 1
ATOM 862 O O . HIS A 1 106 ? -18.075 4.334 2.274 1.00 94.69 106 HIS A O 1
ATOM 868 N N . HIS A 1 107 ? -17.894 2.229 3.004 1.00 97.56 107 HIS A N 1
ATOM 869 C CA . HIS A 1 107 ? -18.701 2.397 4.212 1.00 97.56 107 HIS A CA 1
ATOM 870 C C . HIS A 1 107 ? -17.872 2.426 5.506 1.00 97.56 107 HIS A C 1
ATOM 872 O O . HIS A 1 107 ? -18.434 2.689 6.574 1.00 97.56 107 HIS A O 1
ATOM 878 N N . LEU A 1 108 ? -16.549 2.236 5.443 1.00 97.06 108 LEU A N 1
ATOM 879 C CA . LEU A 1 108 ? -15.696 2.181 6.632 1.00 97.06 108 LEU A CA 1
ATOM 880 C C . LEU A 1 108 ? -15.628 3.514 7.379 1.00 97.06 108 LEU A C 1
ATOM 882 O O . LEU A 1 108 ? -15.712 3.503 8.601 1.00 97.06 108 LEU A O 1
ATOM 886 N N . ALA A 1 109 ? -15.619 4.667 6.702 1.00 96.69 109 ALA A N 1
ATOM 887 C CA . ALA A 1 109 ? -15.729 5.953 7.399 1.00 96.69 109 ALA A CA 1
ATOM 888 C C . ALA A 1 109 ? -17.036 6.091 8.200 1.00 96.69 109 ALA A C 1
ATOM 890 O O . ALA A 1 109 ? -17.060 6.712 9.265 1.00 96.69 109 ALA A O 1
ATOM 891 N N . ALA A 1 110 ? -18.146 5.541 7.696 1.00 97.69 110 ALA A N 1
ATOM 892 C CA . ALA A 1 110 ? -19.419 5.557 8.413 1.00 97.69 110 ALA A CA 1
ATOM 893 C C . ALA A 1 110 ? -19.404 4.602 9.611 1.00 97.69 110 ALA A C 1
ATOM 895 O O . ALA A 1 110 ? -19.901 4.962 10.678 1.00 97.69 110 ALA A O 1
ATOM 896 N N . LEU A 1 111 ? -18.802 3.423 9.447 1.00 97.88 111 LEU A N 1
ATOM 897 C CA . LEU A 1 111 ? -18.578 2.467 10.527 1.00 97.88 111 LEU A CA 1
ATOM 898 C C . LEU A 1 111 ? -17.673 3.057 11.618 1.00 97.88 111 LEU A C 1
ATOM 900 O O . LEU A 1 111 ? -18.040 3.023 12.788 1.00 97.88 111 LEU A O 1
ATOM 904 N N . ALA A 1 112 ? -16.553 3.673 11.240 1.00 96.69 112 ALA A N 1
ATOM 905 C CA . ALA A 1 112 ? -15.614 4.321 12.148 1.00 96.69 112 ALA A CA 1
ATOM 906 C C . ALA A 1 112 ? -16.311 5.341 13.056 1.00 96.69 112 ALA A C 1
ATOM 908 O O . ALA A 1 112 ? -16.173 5.265 14.272 1.00 96.69 112 ALA A O 1
ATOM 909 N N . ARG A 1 113 ? -17.166 6.213 12.496 1.00 96.69 113 ARG A N 1
ATOM 910 C CA . ARG A 1 113 ? -17.954 7.176 13.290 1.00 96.69 113 ARG A CA 1
ATOM 911 C C . ARG A 1 113 ? -18.876 6.510 14.312 1.00 96.69 113 ARG A C 1
ATOM 913 O O . ARG A 1 113 ? -19.087 7.054 15.389 1.00 96.69 113 ARG A O 1
ATOM 920 N N . ARG A 1 114 ? -19.448 5.348 13.980 1.00 97.38 114 ARG A N 1
ATOM 921 C CA . ARG A 1 114 ? -20.300 4.582 14.908 1.00 97.38 114 ARG A CA 1
ATOM 922 C C . ARG A 1 114 ? -19.480 3.909 16.006 1.00 97.38 114 ARG A C 1
ATOM 924 O O . ARG A 1 114 ? -19.971 3.760 17.120 1.00 97.38 114 ARG A O 1
ATOM 931 N N . LEU A 1 115 ? -18.249 3.512 15.693 1.00 96.88 115 LEU A N 1
ATOM 932 C CA . LEU A 1 115 ? -17.350 2.832 16.620 1.00 96.88 115 LEU A CA 1
ATOM 933 C C . LEU A 1 115 ? -16.513 3.789 17.475 1.00 96.88 115 LEU A C 1
ATOM 935 O O . LEU A 1 115 ? -16.018 3.352 18.507 1.00 96.88 115 LEU A O 1
ATOM 939 N N . ASP A 1 116 ? -16.370 5.067 17.109 1.00 95.25 116 ASP A N 1
ATOM 940 C CA . ASP A 1 116 ? -15.463 6.017 17.775 1.00 95.25 116 ASP A CA 1
ATOM 941 C C . ASP A 1 116 ? -15.635 6.051 19.303 1.00 95.25 116 ASP A C 1
ATOM 943 O O . ASP A 1 116 ? -14.644 5.996 20.030 1.00 95.25 116 ASP A O 1
ATOM 947 N N . GLY A 1 117 ? -16.876 6.069 19.804 1.00 96.50 117 GLY A N 1
ATOM 948 C CA . GLY A 1 117 ? -17.145 6.048 21.247 1.00 96.50 117 GLY A CA 1
ATOM 949 C C . GLY A 1 117 ? -16.678 4.756 21.927 1.00 96.50 117 GLY A C 1
ATOM 950 O O . GLY A 1 117 ? -16.041 4.801 22.978 1.00 96.50 117 GLY A O 1
ATOM 951 N N . TYR A 1 118 ? -16.937 3.606 21.301 1.00 96.94 118 TYR A N 1
ATOM 952 C CA . TYR A 1 118 ? -16.499 2.303 21.800 1.00 96.94 118 TYR A CA 1
ATOM 953 C C . TYR A 1 118 ? -14.972 2.164 21.750 1.00 96.94 118 TYR A C 1
ATOM 955 O O . TYR A 1 118 ? -14.357 1.746 22.728 1.00 96.94 118 TYR A O 1
ATOM 963 N N . LEU A 1 119 ? -14.349 2.551 20.636 1.00 95.81 119 LEU A N 1
ATOM 964 C CA . LEU A 1 119 ? -12.902 2.492 20.445 1.00 95.81 119 LEU A CA 1
ATOM 965 C C . LEU A 1 119 ? -12.179 3.376 21.468 1.00 95.81 119 LEU A C 1
ATOM 967 O O . LEU A 1 119 ? -11.253 2.908 22.130 1.00 95.81 119 LEU A O 1
ATOM 971 N N . ALA A 1 120 ? -12.652 4.607 21.674 1.00 95.38 120 ALA A N 1
ATOM 972 C CA . ALA A 1 120 ? -12.094 5.511 22.675 1.00 95.38 120 ALA A CA 1
ATOM 973 C C . ALA A 1 120 ? -12.241 4.961 24.105 1.00 95.38 120 ALA A C 1
ATOM 975 O O . ALA A 1 120 ? -11.275 4.983 24.868 1.00 95.38 120 ALA A O 1
ATOM 976 N N . ALA A 1 121 ? -13.415 4.420 24.455 1.00 97.19 121 ALA A N 1
ATOM 977 C CA . ALA A 1 121 ? -13.659 3.814 25.766 1.00 97.19 121 ALA A CA 1
ATOM 978 C C . ALA A 1 121 ? -12.761 2.593 26.041 1.00 97.19 121 ALA A C 1
ATOM 980 O O . ALA A 1 121 ? -12.439 2.317 27.193 1.00 97.19 121 ALA A O 1
ATOM 981 N N . ASN A 1 122 ? -12.318 1.899 24.990 1.00 95.94 122 ASN A N 1
ATOM 982 C CA . ASN A 1 122 ? -11.420 0.744 25.069 1.00 95.94 122 ASN A CA 1
ATOM 983 C C . ASN A 1 122 ? -9.954 1.096 24.751 1.00 95.94 122 ASN A C 1
ATOM 985 O O . ASN A 1 122 ? -9.151 0.219 24.442 1.00 95.94 122 ASN A O 1
ATOM 989 N N . GLY A 1 123 ? -9.585 2.380 24.825 1.00 93.31 123 GLY A N 1
ATOM 990 C CA . GLY A 1 123 ? -8.192 2.828 24.749 1.00 93.31 123 GLY A CA 1
ATOM 991 C C . GLY A 1 123 ? -7.582 2.860 23.345 1.00 93.31 123 GLY A C 1
ATOM 992 O O . GLY A 1 123 ? -6.394 3.157 23.212 1.00 93.31 123 GLY A O 1
ATOM 993 N N . VAL A 1 124 ? -8.365 2.617 22.293 1.00 93.69 124 VAL A N 1
ATOM 994 C CA . VAL A 1 124 ? -7.902 2.751 20.908 1.00 93.69 124 VAL A CA 1
ATOM 995 C C . VAL A 1 124 ? -7.749 4.233 20.574 1.00 93.69 124 VAL A C 1
ATOM 997 O O . VAL A 1 124 ? -8.673 5.030 20.742 1.00 93.69 124 VAL A O 1
ATOM 1000 N N . ARG A 1 125 ? -6.568 4.613 20.078 1.00 91.75 125 ARG A N 1
ATOM 1001 C CA . ARG A 1 125 ? -6.237 5.993 19.699 1.00 91.75 125 ARG A CA 1
ATOM 1002 C C . ARG A 1 125 ? -6.013 6.086 18.190 1.00 91.75 125 ARG A C 1
ATOM 1004 O O . ARG A 1 125 ? -4.944 5.692 17.722 1.00 91.75 125 ARG A O 1
ATOM 1011 N N . PRO A 1 126 ? -6.984 6.606 17.422 1.00 92.81 126 PRO A N 1
ATOM 1012 C CA . PRO A 1 126 ? -6.809 6.774 15.989 1.00 92.81 126 PRO A CA 1
ATOM 1013 C C . PRO A 1 126 ? -5.726 7.802 15.653 1.00 92.81 126 PRO A C 1
ATOM 1015 O O . PRO A 1 126 ? -5.618 8.846 16.304 1.00 92.81 126 PRO A O 1
ATOM 1018 N N . VAL A 1 127 ? -4.965 7.543 14.591 1.00 92.81 127 VAL A N 1
ATOM 1019 C CA . VAL A 1 127 ? -3.978 8.494 14.068 1.00 92.81 127 VAL A CA 1
ATOM 1020 C C . VAL A 1 127 ? -4.703 9.536 13.224 1.00 92.81 127 VAL A C 1
ATOM 1022 O O . VAL A 1 127 ? -5.384 9.196 12.257 1.00 92.81 127 VAL A O 1
ATOM 1025 N N . ARG A 1 128 ? -4.573 10.816 13.582 1.00 94.12 128 ARG A N 1
ATOM 1026 C CA . ARG A 1 128 ? -5.186 11.904 12.813 1.00 94.12 128 ARG A CA 1
ATOM 1027 C C . ARG A 1 128 ? -4.325 12.277 11.613 1.00 94.12 128 ARG A C 1
ATOM 1029 O O . ARG A 1 128 ? -3.121 12.470 11.743 1.00 94.12 128 ARG A O 1
ATOM 1036 N N . VAL A 1 129 ? -4.981 12.407 10.472 1.00 92.56 129 VAL A N 1
ATOM 1037 C CA . VAL A 1 129 ? -4.423 12.782 9.177 1.00 92.56 129 VAL A CA 1
ATOM 1038 C C . VAL A 1 129 ? -5.358 13.770 8.480 1.00 92.56 129 VAL A C 1
ATOM 1040 O O . VAL A 1 129 ? -6.495 13.972 8.912 1.00 92.56 129 VAL A O 1
ATOM 1043 N N . VAL A 1 130 ? -4.860 14.414 7.424 1.00 89.19 130 VAL A N 1
ATOM 1044 C CA . VAL A 1 130 ? -5.651 15.318 6.574 1.00 89.19 130 VAL A CA 1
ATOM 1045 C C . VAL A 1 130 ? -6.655 14.551 5.716 1.00 89.19 130 VAL A C 1
ATOM 1047 O O . VAL A 1 130 ? -6.341 13.429 5.264 1.00 89.19 130 VAL A O 1
#

Solvent-accessible surface area (backbone atoms only — not comparable to full-atom values): 7200 Å² total; per-residue (Å²): 109,72,70,58,52,50,50,44,50,73,72,45,93,58,41,67,56,57,49,50,64,66,44,44,64,55,51,52,49,52,49,14,59,75,37,36,94,82,37,50,65,51,31,55,49,50,52,51,53,53,51,50,67,49,53,50,51,43,63,52,46,49,55,33,50,55,92,49,48,97,43,89,78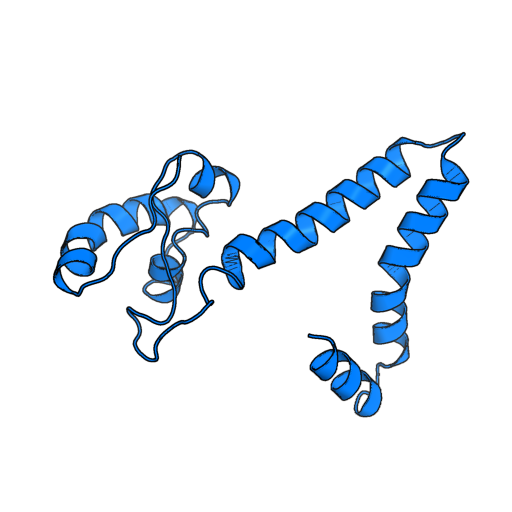,36,45,33,41,32,53,44,56,62,52,56,31,55,78,54,56,28,43,37,33,34,31,57,40,71,76,38,70,88,56,57,44,93,47,34,69,63,50,46,66,72,40,47,67,60,39,49,76,70,70,46,77,65,46,80,52,78

pLDDT: mean 93.39, std 4.63, range [64.81, 98.25]

Secondary structure (DSSP, 8-state):
-HHHHHHHHHH-S-HHHHHHHHHHHHHHHHHHHHTTTT-HHHHHHHHHHHHHHHHHHIIIIIGGGSS--SSTTTSS--EE-SHHHHHTTTTT-HHHHHH-TTS-GGGHHHHHHHHHHHHHHTT--PEE--

Mean predicted aligned error: 4.68 Å

Sequence (130 aa):
MPRLWWWSYRQGRDRGWLLVEAAAPIAVLTAGALAWPYAQGLLVYAVMVIAGSWVYPLLTVYLPHHDYGDTPLTQTRTLRGRIIPAVFLELTYHLEHHLYPQVPSHHLAALARRLDGYLAANGVRPVRVV